Protein AF-A0A6P6T157-F1 (afdb_monomer)

Mean predicted aligned error: 5.02 Å

Sequence (124 aa):
MVRAPQLTHLGTGSFGPGEIVAQGEQEPDYVSAFAACKSLVCLSGFREINAHYLPAIVPVCANLTSLNLSYATISTEQLKSFIYHCHKLQTLWVLDSVCDEGLQAVAATCKDLHEPVQVSFGRD

Foldseek 3Di:
DLVCLQDAEDAPAAADPPPDPPPPDDDDPLLVVLLSNNNHAEYHHHANHDLVCLVSNQNCLQRHQYYACQRHQDALVSLLSRLQNNQNHQAAEHECNNPPSSVVSNVVRHVNNPDDHHYDYDDD

Radius of gyration: 14.37 Å; Cα contacts (8 Å, |Δi|>4): 241; chains: 1; bounding box: 35×24×43 Å

pLDDT: mean 89.57, std 12.35, range [47.59, 98.44]

Structure (mmCIF, N/CA/C/O backbone):
data_AF-A0A6P6T157-F1
#
_entry.id   AF-A0A6P6T157-F1
#
loop_
_atom_site.group_PDB
_atom_site.id
_atom_site.type_symbol
_atom_site.label_atom_id
_atom_site.label_alt_id
_atom_site.label_comp_id
_atom_site.label_asym_id
_atom_site.label_entity_id
_atom_site.label_seq_id
_atom_site.pdbx_PDB_ins_code
_atom_site.Cartn_x
_atom_site.Cartn_y
_atom_site.Cartn_z
_atom_site.occupancy
_atom_site.B_iso_or_equiv
_atom_site.auth_seq_id
_atom_site.auth_comp_id
_atom_site.auth_asym_id
_atom_site.auth_atom_id
_atom_site.pdbx_PDB_model_num
ATOM 1 N N . MET A 1 1 ? -7.916 0.758 -17.119 1.00 73.88 1 MET A N 1
ATOM 2 C CA . MET A 1 1 ? -8.460 1.347 -15.872 1.00 73.88 1 MET A CA 1
ATOM 3 C C . MET A 1 1 ? -9.463 2.465 -16.134 1.00 73.88 1 MET A C 1
ATOM 5 O O . MET A 1 1 ? -10.601 2.312 -15.725 1.00 73.88 1 MET A O 1
ATOM 9 N N . VAL A 1 2 ? -9.123 3.510 -16.902 1.00 86.12 2 VAL A N 1
ATOM 10 C CA . VAL A 1 2 ? -10.044 4.636 -17.210 1.00 86.12 2 VAL A CA 1
ATOM 1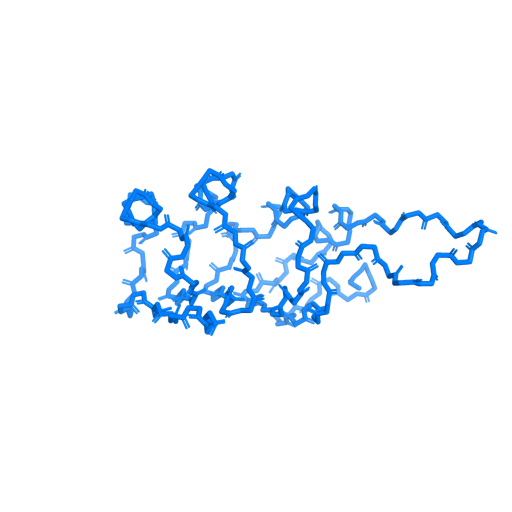1 C C . VAL A 1 2 ? -11.400 4.195 -17.792 1.00 86.12 2 VAL A C 1
ATOM 13 O O . VAL A 1 2 ? -12.435 4.776 -17.488 1.00 86.12 2 VAL A O 1
ATOM 16 N N . ARG A 1 3 ? -11.422 3.116 -18.584 1.00 88.75 3 ARG A N 1
ATOM 17 C CA . ARG A 1 3 ? -12.647 2.547 -19.182 1.00 88.75 3 ARG A CA 1
ATOM 18 C C . ARG A 1 3 ? -13.429 1.590 -18.267 1.00 88.75 3 ARG A C 1
ATOM 20 O O . ARG A 1 3 ? -14.439 1.045 -18.695 1.00 88.75 3 ARG A O 1
ATOM 27 N N . ALA A 1 4 ? -12.955 1.353 -17.046 1.00 90.69 4 ALA A N 1
ATOM 28 C CA . ALA A 1 4 ? -13.546 0.424 -16.083 1.00 90.69 4 ALA A CA 1
ATOM 29 C C . ALA A 1 4 ? -13.521 1.027 -14.661 1.00 90.69 4 ALA A C 1
ATOM 31 O O . ALA A 1 4 ? -12.834 0.507 -13.781 1.00 90.69 4 ALA A O 1
ATOM 32 N N . PRO A 1 5 ? -14.260 2.126 -14.409 1.00 91.94 5 PRO A N 1
ATOM 33 C CA . PRO A 1 5 ? -14.242 2.818 -13.114 1.00 91.94 5 PRO A CA 1
ATOM 34 C C . PRO A 1 5 ? -14.800 1.975 -11.954 1.00 91.94 5 PRO A C 1
ATOM 36 O O . PRO A 1 5 ? -14.498 2.244 -10.794 1.00 91.94 5 PRO A O 1
ATOM 39 N N . GLN A 1 6 ? -15.586 0.941 -12.275 1.00 95.56 6 GLN A N 1
ATOM 40 C CA . GLN A 1 6 ? -16.193 0.007 -11.322 1.00 95.56 6 GLN A CA 1
ATOM 41 C C . GLN A 1 6 ? -15.304 -1.201 -10.988 1.00 95.56 6 GLN A C 1
ATOM 43 O O . GLN A 1 6 ? -15.759 -2.131 -10.328 1.00 95.56 6 GLN A O 1
ATOM 48 N N . LEU A 1 7 ? -14.056 -1.227 -11.467 1.00 95.75 7 LEU A N 1
ATOM 49 C CA . LEU A 1 7 ? -13.127 -2.309 -11.162 1.00 95.75 7 LEU A CA 1
ATOM 50 C C . LEU A 1 7 ? -12.855 -2.362 -9.653 1.00 95.75 7 LEU A C 1
ATOM 52 O O . LEU A 1 7 ? -12.432 -1.367 -9.069 1.00 95.75 7 LEU A O 1
ATOM 56 N N . THR A 1 8 ? -13.074 -3.526 -9.043 1.00 98.00 8 THR A N 1
ATOM 57 C CA . THR A 1 8 ? -12.888 -3.737 -7.598 1.00 98.00 8 THR A CA 1
ATOM 58 C C . THR A 1 8 ? -11.545 -4.376 -7.255 1.00 98.00 8 THR A C 1
ATOM 60 O O . THR A 1 8 ? -11.011 -4.130 -6.176 1.00 98.00 8 THR A O 1
ATOM 63 N N . HIS A 1 9 ? -10.977 -5.154 -8.179 1.00 98.06 9 HIS A N 1
ATOM 64 C CA . HIS A 1 9 ? -9.721 -5.878 -8.004 1.00 98.06 9 HIS A CA 1
ATOM 65 C C . HIS A 1 9 ? -8.793 -5.602 -9.181 1.00 98.06 9 HIS A C 1
ATOM 67 O O . HIS A 1 9 ? -9.203 -5.722 -10.336 1.00 98.06 9 HIS A O 1
ATOM 73 N N . LEU A 1 10 ? -7.539 -5.268 -8.892 1.00 97.25 10 LEU A N 1
ATOM 74 C CA . LEU A 1 10 ? -6.528 -5.019 -9.909 1.00 97.25 10 LEU A CA 1
ATOM 75 C C . LEU A 1 10 ? -5.205 -5.675 -9.519 1.00 97.25 10 LEU A C 1
ATOM 77 O O . LEU A 1 10 ? -4.661 -5.398 -8.456 1.00 97.25 10 LEU A O 1
ATOM 81 N N . GLY A 1 11 ? -4.670 -6.496 -10.419 1.00 95.88 11 GLY A N 1
ATOM 82 C CA . GLY A 1 11 ? -3.270 -6.905 -10.405 1.00 95.88 11 GLY A CA 1
ATOM 83 C C . GLY A 1 11 ? -2.510 -6.111 -11.462 1.00 95.88 11 GLY A C 1
ATOM 84 O O . GLY A 1 11 ? -2.846 -6.210 -12.639 1.00 95.88 11 GLY A O 1
ATOM 85 N N . THR A 1 12 ? -1.514 -5.320 -11.066 1.00 92.06 12 THR A N 1
ATOM 86 C CA . THR A 1 12 ? -0.758 -4.459 -11.993 1.00 92.06 12 THR A CA 1
ATOM 87 C C . THR A 1 12 ? 0.224 -5.235 -12.870 1.00 92.06 12 THR A C 1
ATOM 89 O O . THR A 1 12 ? 0.585 -4.758 -13.939 1.00 92.06 12 THR A O 1
ATOM 92 N N . GLY A 1 13 ? 0.626 -6.445 -12.465 1.00 91.94 13 GLY A N 1
ATOM 93 C CA . GLY A 1 13 ? 1.700 -7.180 -13.136 1.00 91.94 13 GLY A CA 1
ATOM 94 C C . GLY A 1 13 ? 3.061 -6.546 -12.841 1.00 91.94 13 GLY A C 1
ATOM 95 O O . GLY A 1 13 ? 3.382 -6.338 -11.669 1.00 91.94 13 GLY A O 1
ATOM 96 N N . SER A 1 14 ? 3.849 -6.274 -13.887 1.00 88.75 14 SER A N 1
ATOM 97 C CA . SER A 1 14 ? 5.056 -5.439 -13.786 1.00 88.75 14 SER A CA 1
ATOM 98 C C . SER A 1 14 ? 4.644 -3.968 -13.679 1.00 88.75 14 SER A C 1
ATOM 100 O O . SER A 1 14 ? 3.743 -3.525 -14.394 1.00 88.75 14 SER A O 1
ATOM 102 N N . PHE A 1 15 ? 5.243 -3.226 -12.748 1.00 87.12 15 PHE A N 1
ATOM 103 C CA . PHE A 1 15 ? 4.856 -1.851 -12.428 1.00 87.12 15 PHE A CA 1
ATOM 104 C C . PHE A 1 15 ? 6.047 -0.897 -12.550 1.00 87.12 15 PHE A C 1
ATOM 106 O O . PHE A 1 15 ? 6.579 -0.372 -11.572 1.00 87.12 15 PHE A O 1
ATOM 113 N N . GLY A 1 16 ? 6.459 -0.679 -13.791 1.00 80.31 16 GLY A N 1
ATOM 114 C CA . GLY A 1 16 ? 7.587 0.161 -14.162 1.00 80.31 16 GLY A CA 1
ATOM 115 C C . GLY A 1 16 ? 7.508 0.564 -15.634 1.00 80.31 16 GLY A C 1
ATOM 116 O O . GLY A 1 16 ? 6.512 0.264 -16.302 1.00 80.31 16 GLY A O 1
ATOM 117 N N . PRO A 1 17 ? 8.535 1.244 -16.162 1.00 68.19 17 PRO A N 1
ATOM 118 C CA . PRO A 1 17 ? 8.635 1.458 -17.596 1.00 68.19 17 PRO A CA 1
ATOM 119 C C . PRO A 1 17 ? 8.784 0.085 -18.262 1.00 68.19 17 PRO A C 1
ATOM 121 O O . PRO A 1 17 ? 9.606 -0.720 -17.829 1.00 68.19 17 PRO A O 1
ATOM 124 N N . GLY A 1 18 ? 7.983 -0.208 -19.288 1.00 64.12 18 GLY A N 1
ATOM 125 C CA . GLY A 1 18 ? 8.151 -1.449 -20.044 1.00 64.12 18 GLY A CA 1
ATOM 126 C C . GLY A 1 18 ? 9.538 -1.501 -20.695 1.00 64.12 18 GLY A C 1
ATOM 127 O O . GLY A 1 18 ? 10.032 -0.477 -21.160 1.00 64.12 18 GLY A O 1
ATOM 128 N N . GLU A 1 19 ? 10.154 -2.686 -20.773 1.00 56.22 19 GLU A N 1
ATOM 129 C CA . GLU A 1 19 ? 11.498 -2.878 -21.359 1.00 56.22 19 GLU A CA 1
ATOM 130 C C . GLU A 1 19 ? 11.611 -2.451 -22.838 1.00 56.22 19 GLU A C 1
ATOM 132 O O . GLU A 1 19 ? 12.707 -2.344 -23.384 1.00 56.22 19 GLU A O 1
ATOM 137 N N . ILE A 1 20 ? 10.483 -2.175 -23.496 1.00 54.25 20 ILE A N 1
ATOM 138 C CA . ILE A 1 20 ? 10.401 -1.786 -24.902 1.00 54.25 20 ILE A CA 1
ATOM 139 C C . ILE A 1 20 ? 9.618 -0.476 -25.001 1.00 54.25 20 ILE A C 1
ATOM 141 O O . ILE A 1 20 ? 8.497 -0.441 -25.504 1.00 54.25 20 ILE A O 1
ATOM 145 N N . VAL A 1 21 ? 10.191 0.630 -24.522 1.00 54.06 21 VAL A N 1
ATOM 146 C CA . VAL A 1 21 ? 9.696 1.943 -24.948 1.00 54.06 21 VAL A CA 1
ATOM 147 C C . VAL A 1 21 ? 10.156 2.115 -26.392 1.00 54.06 21 VAL A C 1
ATOM 149 O O . VAL A 1 21 ? 11.270 2.566 -26.663 1.00 54.06 21 VAL A O 1
ATOM 152 N N . ALA A 1 22 ? 9.320 1.682 -27.339 1.00 52.03 22 ALA A N 1
ATOM 153 C CA . ALA A 1 22 ? 9.469 2.101 -28.722 1.00 52.03 22 ALA A CA 1
ATOM 154 C C . ALA A 1 22 ? 9.558 3.633 -28.708 1.00 52.03 22 ALA A C 1
ATOM 156 O O . ALA A 1 22 ? 8.717 4.301 -28.105 1.00 52.03 22 ALA A O 1
ATOM 157 N N . GLN A 1 23 ? 10.629 4.178 -29.287 1.00 47.59 23 GLN A N 1
ATOM 158 C CA . GLN A 1 23 ? 10.903 5.613 -29.312 1.00 47.59 23 GLN A CA 1
ATOM 159 C C . GLN A 1 23 ? 9.655 6.364 -29.810 1.00 47.59 23 GLN A C 1
ATOM 161 O O . GLN A 1 23 ? 9.366 6.344 -31.004 1.00 47.59 23 GLN A O 1
ATOM 166 N N . GLY A 1 24 ? 8.901 6.991 -28.898 1.00 56.59 24 GLY A N 1
ATOM 167 C CA . GLY A 1 24 ? 7.707 7.773 -29.233 1.00 56.59 24 GLY A CA 1
ATOM 168 C C . GLY A 1 24 ? 6.413 7.441 -28.481 1.00 56.59 24 GLY A C 1
ATOM 169 O O . GLY A 1 24 ? 5.460 8.203 -28.631 1.00 56.59 24 GLY A O 1
ATOM 170 N N . GLU A 1 25 ? 6.337 6.381 -27.668 1.00 57.88 25 GLU A N 1
ATOM 171 C CA . GLU A 1 25 ? 5.154 6.177 -26.813 1.00 57.88 25 GLU A CA 1
ATOM 172 C C . GLU A 1 25 ? 5.206 7.080 -25.570 1.00 57.88 25 GLU A C 1
ATOM 174 O O . GLU A 1 25 ? 6.177 7.080 -24.813 1.00 57.88 25 GLU A O 1
ATOM 179 N N . GLN A 1 26 ? 4.156 7.888 -25.386 1.00 65.69 26 GLN A N 1
ATOM 180 C CA . GLN A 1 26 ? 3.977 8.728 -24.205 1.00 65.69 26 GLN A CA 1
ATOM 181 C C . GLN A 1 26 ? 3.881 7.840 -22.962 1.00 65.69 26 GLN A C 1
ATOM 183 O O . GLN A 1 26 ? 3.133 6.861 -22.950 1.00 65.69 26 GLN A O 1
ATOM 188 N N . GLU A 1 27 ? 4.618 8.205 -21.915 1.00 72.00 27 GLU A N 1
ATOM 189 C CA . GLU A 1 27 ? 4.574 7.513 -20.632 1.00 72.00 27 GLU A CA 1
ATOM 190 C C . GLU A 1 27 ? 3.118 7.392 -20.136 1.00 72.00 27 GLU A C 1
ATOM 192 O O . GLU A 1 27 ? 2.372 8.381 -20.163 1.00 72.00 27 GLU A O 1
ATOM 197 N N . PRO A 1 28 ? 2.672 6.192 -19.727 1.00 77.44 28 PRO A N 1
ATOM 198 C CA . PRO A 1 28 ? 1.305 5.994 -19.267 1.00 77.44 28 PRO A CA 1
ATOM 199 C C . PRO A 1 28 ? 1.001 6.854 -18.031 1.00 77.44 28 PRO A C 1
ATOM 201 O O . PRO A 1 28 ? 1.696 6.790 -17.019 1.00 77.44 28 PRO A O 1
ATOM 204 N N . ASP A 1 29 ? -0.093 7.621 -18.085 1.00 88.50 29 ASP A N 1
ATOM 205 C CA . ASP A 1 29 ? -0.584 8.412 -16.950 1.00 88.50 29 ASP A CA 1
ATOM 206 C C . ASP A 1 29 ? -1.285 7.507 -15.920 1.00 88.50 29 ASP A C 1
ATOM 208 O O . ASP A 1 29 ? -2.514 7.346 -15.895 1.00 88.50 29 ASP A O 1
ATOM 212 N N . TYR A 1 30 ? -0.477 6.879 -15.065 1.00 90.88 30 TYR A N 1
ATOM 213 C CA . TYR A 1 30 ? -0.967 6.025 -13.987 1.00 90.88 30 TYR A CA 1
ATOM 214 C C . TYR A 1 30 ? -1.783 6.798 -12.948 1.00 90.88 30 TYR A C 1
ATOM 216 O O . TYR A 1 30 ? -2.727 6.234 -12.392 1.00 90.88 30 TYR A O 1
ATOM 224 N N . VAL A 1 31 ? -1.480 8.078 -12.709 1.00 92.31 31 VAL A N 1
ATOM 225 C CA . VAL A 1 31 ? -2.197 8.901 -11.722 1.00 92.31 31 VAL A CA 1
ATOM 226 C C . VAL A 1 31 ? -3.664 9.024 -12.128 1.00 92.31 31 VAL A C 1
ATOM 228 O O . VAL A 1 31 ? -4.555 8.685 -11.344 1.00 92.31 31 VAL A O 1
ATOM 231 N N . SER A 1 32 ? -3.929 9.422 -13.375 1.00 93.06 32 SER A N 1
ATOM 232 C CA . SER A 1 32 ? -5.293 9.495 -13.909 1.00 93.06 32 SER A CA 1
ATOM 233 C C . SER A 1 32 ? -5.958 8.119 -13.979 1.00 93.06 32 SER A C 1
ATOM 235 O O . SER A 1 32 ? -7.155 7.987 -13.704 1.00 93.06 32 SER A O 1
ATOM 237 N N . ALA A 1 33 ? -5.196 7.070 -14.309 1.00 94.00 33 ALA A N 1
ATOM 238 C CA . ALA A 1 33 ? -5.712 5.707 -14.373 1.00 94.00 33 ALA A CA 1
ATOM 239 C C . ALA A 1 33 ? -6.236 5.216 -13.013 1.00 94.00 33 ALA A C 1
ATOM 241 O O . ALA A 1 33 ? -7.375 4.748 -12.946 1.00 94.00 33 ALA A O 1
ATOM 242 N N . PHE A 1 34 ? -5.450 5.350 -11.939 1.00 96.00 34 PHE A N 1
ATOM 243 C CA . PHE A 1 34 ? -5.867 5.001 -10.576 1.00 96.00 34 PHE A CA 1
ATOM 244 C C . PHE A 1 34 ? -6.969 5.924 -10.067 1.00 96.00 34 PHE A C 1
ATOM 246 O O . PHE A 1 34 ? -7.954 5.444 -9.509 1.00 96.00 34 PHE A O 1
ATOM 253 N N . ALA A 1 35 ? -6.877 7.230 -10.332 1.00 95.12 35 ALA A N 1
ATOM 254 C CA . ALA A 1 35 ? -7.918 8.174 -9.946 1.00 95.12 35 ALA A CA 1
ATOM 255 C C . ALA A 1 35 ? -9.288 7.832 -10.559 1.00 95.12 35 ALA A C 1
ATOM 257 O O . ALA A 1 35 ? -10.311 8.124 -9.936 1.00 95.12 35 ALA A O 1
ATOM 258 N N . ALA A 1 36 ? -9.344 7.198 -11.734 1.00 95.56 36 ALA A N 1
ATOM 259 C CA . ALA A 1 36 ? -10.594 6.750 -12.349 1.00 95.56 36 ALA A CA 1
ATOM 260 C C . ALA A 1 36 ? -11.208 5.500 -11.680 1.00 95.56 36 ALA A C 1
ATOM 262 O O . ALA A 1 36 ? -12.417 5.286 -11.784 1.00 95.56 36 ALA A O 1
ATOM 263 N N . CYS A 1 37 ? -10.421 4.685 -10.973 1.00 95.88 37 CYS A N 1
ATOM 264 C CA . CYS A 1 37 ? -10.865 3.444 -10.329 1.00 95.88 37 CYS A CA 1
ATOM 265 C C . CYS A 1 37 ? -11.506 3.699 -8.955 1.00 95.88 37 CYS A C 1
ATOM 267 O O . CYS A 1 37 ? -10.934 3.398 -7.911 1.00 95.88 37 CYS A O 1
ATOM 269 N N . LYS A 1 38 ? -12.722 4.254 -8.949 1.00 92.44 38 LYS A N 1
ATOM 270 C CA . LYS A 1 38 ? -13.418 4.669 -7.717 1.00 92.44 38 LYS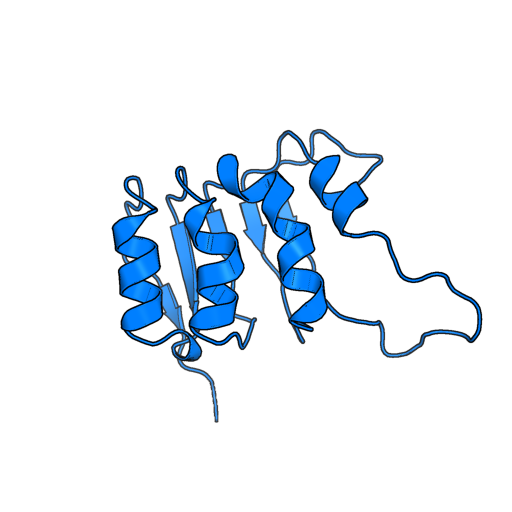 A CA 1
ATOM 271 C C . LYS A 1 38 ? -13.852 3.513 -6.812 1.00 92.44 38 LYS A C 1
ATOM 273 O O . LYS A 1 38 ? -13.964 3.716 -5.606 1.00 92.44 38 LYS A O 1
ATOM 278 N N . SER A 1 39 ? -14.064 2.327 -7.377 1.00 97.00 39 SER A N 1
ATOM 279 C CA . SER A 1 39 ? -14.566 1.149 -6.652 1.00 97.00 39 SER A CA 1
ATOM 280 C C . SER A 1 39 ? -13.469 0.149 -6.272 1.00 97.00 39 SER A C 1
ATOM 282 O O . SER A 1 39 ? -13.783 -0.959 -5.842 1.00 97.00 39 SER A O 1
ATOM 284 N N . LEU A 1 40 ? -12.193 0.510 -6.444 1.00 98.25 40 LEU A N 1
ATOM 285 C CA . LEU A 1 40 ? -11.075 -0.396 -6.201 1.00 98.25 40 LEU A CA 1
ATOM 286 C C . LEU A 1 40 ? -10.883 -0.641 -4.702 1.00 98.25 40 LEU A C 1
ATOM 288 O O . LEU A 1 40 ? -10.698 0.301 -3.935 1.00 98.25 40 LEU A O 1
ATOM 292 N N . VAL A 1 41 ? -10.905 -1.915 -4.312 1.00 98.44 41 VAL A N 1
ATOM 293 C CA . VAL A 1 41 ? -10.750 -2.367 -2.921 1.00 98.44 41 VAL A CA 1
ATOM 294 C C . VAL A 1 41 ? -9.563 -3.317 -2.745 1.00 98.44 41 VAL A C 1
ATOM 296 O O . VAL A 1 41 ? -9.013 -3.403 -1.650 1.00 98.44 41 VAL A O 1
ATOM 299 N N . CYS A 1 42 ? -9.119 -3.973 -3.821 1.00 98.44 42 CYS A N 1
ATOM 300 C CA . CYS A 1 42 ? -8.004 -4.915 -3.799 1.00 98.44 42 CYS A CA 1
ATOM 301 C C . CYS A 1 42 ? -6.965 -4.558 -4.865 1.00 98.44 42 CYS A C 1
ATOM 303 O O . CYS A 1 42 ? -7.298 -4.454 -6.051 1.00 98.44 42 CYS A O 1
ATOM 305 N N . LEU A 1 43 ? -5.703 -4.423 -4.454 1.00 98.12 43 LEU A N 1
ATOM 306 C CA . LEU A 1 43 ? -4.589 -4.084 -5.339 1.00 98.12 43 LEU A CA 1
ATOM 307 C C . LEU A 1 43 ? -3.395 -5.021 -5.110 1.00 98.12 43 LEU A C 1
ATOM 309 O O . LEU A 1 43 ? -2.990 -5.263 -3.975 1.00 98.12 43 LEU A O 1
ATOM 313 N N . SER A 1 44 ? -2.833 -5.564 -6.188 1.00 97.31 44 SER A N 1
ATOM 314 C CA . SER A 1 44 ? -1.703 -6.500 -6.159 1.00 97.31 44 SER A CA 1
ATOM 315 C C . SER A 1 44 ? -0.819 -6.366 -7.404 1.00 97.31 44 SER A C 1
ATOM 317 O O . SER A 1 44 ? -1.087 -5.541 -8.277 1.00 97.31 44 SER A O 1
ATOM 319 N N . GLY A 1 45 ? 0.225 -7.192 -7.519 1.00 92.75 45 GLY A N 1
ATOM 320 C CA . GLY A 1 45 ? 1.135 -7.208 -8.668 1.00 92.75 45 GLY A CA 1
ATOM 321 C C . GLY A 1 45 ? 2.488 -6.639 -8.280 1.00 92.75 45 GLY A C 1
ATOM 322 O O . GLY A 1 45 ? 3.221 -7.302 -7.556 1.00 92.75 45 GLY A O 1
ATOM 323 N N . PHE A 1 46 ? 2.792 -5.427 -8.741 1.00 93.25 46 PHE A N 1
ATOM 324 C CA . PHE A 1 46 ? 3.982 -4.650 -8.377 1.00 93.25 46 PHE A CA 1
ATOM 325 C C . PHE A 1 46 ? 5.322 -5.374 -8.566 1.00 93.25 46 PHE A C 1
ATOM 327 O O . PHE A 1 46 ? 6.276 -5.120 -7.832 1.00 93.25 46 PHE A O 1
ATOM 334 N N . ARG A 1 47 ? 5.415 -6.262 -9.562 1.00 90.12 47 ARG A N 1
ATOM 335 C CA . ARG A 1 47 ? 6.707 -6.832 -9.966 1.00 90.12 47 ARG A CA 1
ATOM 336 C C . ARG A 1 47 ? 7.582 -5.727 -10.548 1.00 90.12 47 ARG A C 1
ATOM 338 O O . ARG A 1 47 ? 7.056 -4.838 -11.212 1.00 90.12 47 ARG A O 1
ATOM 345 N N . GLU A 1 48 ? 8.889 -5.801 -10.298 1.00 86.19 48 GLU A N 1
ATOM 346 C CA . GLU A 1 48 ? 9.888 -4.879 -10.876 1.00 86.19 48 GLU A CA 1
ATOM 347 C C . GLU A 1 48 ? 9.505 -3.409 -10.672 1.00 86.19 48 GLU A C 1
ATOM 349 O O . GLU A 1 48 ? 9.597 -2.577 -11.576 1.00 86.19 48 GLU A O 1
ATOM 354 N N . ILE A 1 49 ? 8.996 -3.107 -9.475 1.00 88.38 49 ILE A N 1
ATOM 355 C CA . ILE A 1 49 ? 8.430 -1.799 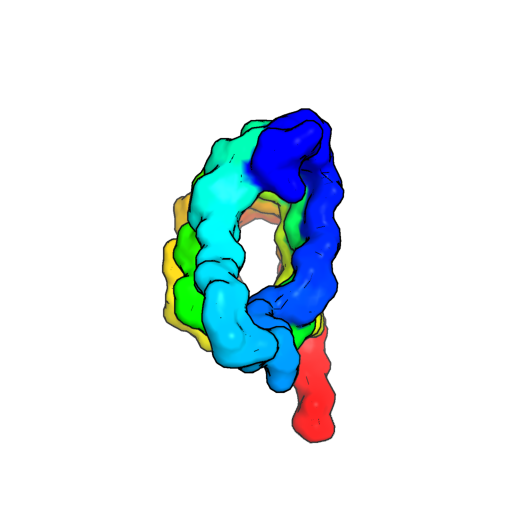-9.197 1.00 88.38 49 ILE A CA 1
ATOM 356 C C . ILE A 1 49 ? 9.468 -0.691 -9.386 1.00 88.38 49 ILE A C 1
ATOM 358 O O . ILE A 1 49 ? 10.525 -0.688 -8.757 1.00 88.38 49 ILE A O 1
ATOM 362 N N . ASN A 1 50 ? 9.129 0.309 -10.199 1.00 87.75 50 ASN A N 1
ATOM 363 C CA . ASN A 1 50 ? 9.830 1.583 -10.172 1.00 87.75 50 ASN A CA 1
ATOM 364 C C . ASN A 1 50 ? 9.125 2.505 -9.173 1.00 87.75 50 ASN A C 1
ATOM 366 O O . ASN A 1 50 ? 7.979 2.916 -9.368 1.00 87.75 50 ASN A O 1
ATOM 370 N N . ALA A 1 51 ? 9.828 2.842 -8.094 1.00 83.12 51 ALA A N 1
ATOM 371 C CA . ALA A 1 51 ? 9.292 3.643 -7.001 1.00 83.12 51 ALA A CA 1
ATOM 372 C C . ALA A 1 51 ? 8.798 5.038 -7.423 1.00 83.12 51 ALA A C 1
ATOM 374 O O . ALA A 1 51 ? 7.984 5.623 -6.710 1.00 83.12 51 ALA A O 1
ATOM 375 N N . HIS A 1 52 ? 9.224 5.556 -8.582 1.00 86.94 52 HIS A N 1
ATOM 376 C CA . HIS A 1 52 ? 8.698 6.803 -9.140 1.00 86.94 52 HIS A CA 1
ATOM 377 C C . HIS A 1 52 ? 7.181 6.752 -9.387 1.00 86.94 52 HIS A C 1
ATOM 379 O O . HIS A 1 52 ? 6.511 7.777 -9.290 1.00 86.94 52 HIS A O 1
ATOM 385 N N . TYR A 1 53 ? 6.620 5.564 -9.634 1.00 88.38 53 TYR A N 1
ATOM 386 C CA . TYR A 1 53 ? 5.187 5.383 -9.875 1.00 88.38 53 TYR A CA 1
ATOM 387 C C . TYR A 1 53 ? 4.364 5.128 -8.612 1.00 88.38 53 TYR A C 1
ATOM 389 O O . TYR A 1 53 ? 3.137 5.143 -8.684 1.00 88.38 53 TYR A O 1
ATOM 397 N N . LEU A 1 54 ? 4.989 4.914 -7.448 1.00 89.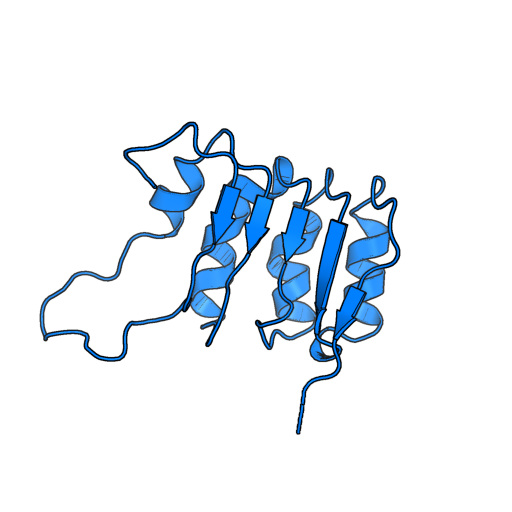94 54 LEU A N 1
ATOM 398 C CA . LEU A 1 54 ? 4.258 4.671 -6.197 1.00 89.94 54 LEU A CA 1
ATOM 399 C C . LEU A 1 54 ? 3.254 5.780 -5.847 1.00 89.94 54 LEU A C 1
ATOM 401 O O . LEU A 1 54 ? 2.127 5.438 -5.491 1.00 89.94 54 LEU A O 1
ATOM 405 N N . PRO A 1 55 ? 3.556 7.085 -6.014 1.00 91.44 55 PRO A N 1
ATOM 406 C CA . PRO A 1 55 ? 2.571 8.139 -5.767 1.00 91.44 55 PRO A CA 1
ATOM 407 C C . PRO A 1 55 ? 1.284 7.998 -6.593 1.00 91.44 55 PRO A C 1
ATOM 409 O O . PRO A 1 55 ? 0.233 8.482 -6.175 1.00 91.44 55 PRO A O 1
ATOM 412 N N . ALA A 1 56 ? 1.324 7.304 -7.737 1.00 93.38 56 ALA A N 1
ATOM 413 C CA . ALA A 1 56 ? 0.153 7.113 -8.584 1.00 93.38 56 ALA A CA 1
ATOM 414 C C . ALA A 1 56 ? -0.943 6.256 -7.936 1.00 93.38 56 ALA A C 1
ATOM 416 O O . ALA A 1 56 ? -2.093 6.361 -8.353 1.00 93.38 56 ALA A O 1
ATOM 417 N N . ILE A 1 57 ? -0.633 5.446 -6.915 1.00 95.75 57 ILE A N 1
ATOM 418 C CA . ILE A 1 57 ? -1.631 4.602 -6.233 1.00 95.75 57 ILE A CA 1
ATOM 419 C C . ILE A 1 57 ? -2.365 5.340 -5.103 1.00 95.75 57 ILE A C 1
ATOM 421 O O . ILE A 1 57 ? -3.432 4.901 -4.677 1.00 95.75 57 ILE A O 1
ATOM 425 N N . VAL A 1 58 ? -1.846 6.484 -4.639 1.00 96.81 58 VAL A N 1
ATOM 426 C CA . VAL A 1 58 ? -2.434 7.283 -3.545 1.00 96.81 58 VAL A CA 1
ATOM 427 C C . VAL A 1 58 ? -3.941 7.554 -3.724 1.00 96.81 58 VAL A C 1
ATOM 429 O O . VAL A 1 58 ? -4.677 7.416 -2.744 1.00 96.81 58 VAL A O 1
ATOM 432 N N . PRO A 1 59 ? -4.466 7.863 -4.935 1.00 96.56 59 PRO A N 1
ATOM 433 C CA . PRO A 1 59 ? -5.892 8.129 -5.135 1.00 96.56 59 PRO A CA 1
ATOM 434 C C . PRO A 1 59 ? -6.840 6.984 -4.756 1.00 96.56 59 PRO A C 1
ATOM 436 O O . PRO A 1 59 ? -8.023 7.243 -4.533 1.00 96.56 59 PRO A O 1
ATOM 439 N N . VAL A 1 60 ? -6.362 5.735 -4.706 1.00 97.38 60 VAL A N 1
ATOM 440 C CA . VAL A 1 60 ? -7.191 4.564 -4.363 1.00 97.38 60 VAL A CA 1
ATOM 441 C C . VAL A 1 60 ? -6.987 4.078 -2.927 1.00 97.38 60 VAL A C 1
ATOM 443 O O . VAL A 1 60 ? -7.845 3.363 -2.415 1.00 97.38 60 VAL A O 1
ATOM 446 N N . CYS A 1 61 ? -5.917 4.503 -2.243 1.00 98.06 61 CYS A N 1
ATOM 447 C CA . CYS A 1 61 ? -5.536 4.026 -0.907 1.00 98.06 61 CYS A CA 1
ATOM 448 C C . CYS A 1 61 ? -6.669 4.096 0.128 1.00 98.06 61 CYS A C 1
ATOM 450 O O . CYS A 1 61 ? -6.877 3.139 0.870 1.00 98.06 61 CYS A O 1
ATOM 452 N N . ALA A 1 62 ? -7.459 5.174 0.132 1.00 97.38 62 ALA A N 1
ATOM 453 C CA . ALA A 1 62 ? -8.547 5.366 1.098 1.00 97.38 62 ALA A CA 1
ATOM 454 C C . ALA A 1 62 ? -9.702 4.348 0.972 1.00 97.38 62 ALA A C 1
ATOM 456 O O . ALA A 1 62 ? -10.538 4.249 1.875 1.00 97.38 62 ALA A O 1
ATOM 457 N N . ASN A 1 63 ? -9.765 3.604 -0.138 1.00 97.88 63 ASN A N 1
ATOM 458 C CA . ASN A 1 63 ? -10.772 2.573 -0.388 1.00 97.88 63 ASN A CA 1
ATOM 459 C C . ASN A 1 63 ? -10.224 1.145 -0.307 1.00 97.88 63 ASN A C 1
ATOM 461 O O . ASN A 1 63 ? -11.026 0.214 -0.240 1.00 97.88 63 ASN A O 1
ATOM 465 N N . LEU A 1 64 ? -8.902 0.960 -0.296 1.00 98.44 64 LEU A N 1
ATOM 466 C CA . LEU A 1 64 ? -8.314 -0.374 -0.278 1.00 98.44 64 LEU A CA 1
ATOM 467 C C . LEU A 1 64 ? -8.589 -1.076 1.054 1.00 98.44 64 LEU A C 1
ATOM 469 O O . LEU A 1 64 ? -8.274 -0.557 2.123 1.00 98.44 64 LEU A O 1
ATOM 473 N N . THR A 1 65 ? -9.127 -2.287 0.959 1.00 98.38 65 THR A N 1
ATOM 474 C CA . THR A 1 65 ? -9.222 -3.247 2.063 1.00 98.38 65 THR A CA 1
ATOM 475 C C . THR A 1 65 ? -8.127 -4.306 1.967 1.00 98.38 65 THR A C 1
ATOM 477 O O . THR A 1 65 ? -7.758 -4.899 2.976 1.00 98.38 65 THR A O 1
ATOM 480 N N . SER A 1 66 ? -7.554 -4.512 0.778 1.00 98.38 66 SER A N 1
ATOM 481 C CA . SER A 1 66 ? -6.510 -5.503 0.534 1.00 98.38 66 SER A CA 1
ATOM 482 C C . SER A 1 66 ? -5.392 -4.930 -0.337 1.00 98.38 66 SER A C 1
ATOM 484 O O . SER A 1 66 ? -5.643 -4.404 -1.426 1.00 98.38 66 SER A O 1
ATOM 486 N N . LEU A 1 67 ? -4.147 -5.042 0.130 1.00 98.00 67 LEU A N 1
ATOM 487 C CA . LEU A 1 67 ? -2.964 -4.594 -0.600 1.00 98.00 67 LEU A CA 1
ATOM 488 C C . LEU A 1 67 ? -1.870 -5.658 -0.546 1.00 98.00 67 LEU A C 1
ATOM 490 O O . LEU A 1 67 ? -1.396 -6.026 0.526 1.00 98.00 67 LEU A O 1
ATOM 494 N N . ASN A 1 68 ? -1.447 -6.136 -1.714 1.00 97.12 68 ASN A N 1
ATOM 495 C CA . ASN A 1 68 ? -0.401 -7.141 -1.830 1.00 97.12 68 ASN A CA 1
ATOM 496 C C . ASN A 1 68 ? 0.843 -6.583 -2.533 1.00 97.12 68 ASN A C 1
ATOM 498 O O . ASN A 1 68 ? 0.845 -6.385 -3.748 1.00 97.12 68 ASN A O 1
ATOM 502 N N . LEU A 1 69 ? 1.903 -6.389 -1.749 1.00 95.62 69 LEU A N 1
ATOM 503 C CA . LEU A 1 69 ? 3.232 -5.927 -2.154 1.00 95.62 69 LEU A CA 1
ATOM 504 C C . LEU A 1 69 ? 4.288 -7.038 -2.028 1.00 95.62 69 LEU A C 1
ATOM 506 O O . LEU A 1 69 ? 5.478 -6.750 -1.993 1.00 95.62 69 LEU A O 1
ATOM 510 N N . SER A 1 70 ? 3.885 -8.313 -1.972 1.00 93.94 70 SER A N 1
ATOM 511 C CA . SER A 1 70 ? 4.812 -9.453 -1.809 1.00 93.94 70 SER A CA 1
ATOM 512 C C . SER A 1 70 ? 5.831 -9.617 -2.946 1.00 93.94 70 SER A C 1
ATOM 514 O O . SER A 1 70 ? 6.804 -10.348 -2.792 1.00 93.94 70 SER A O 1
ATOM 516 N N . TYR A 1 71 ? 5.634 -8.936 -4.078 1.00 91.69 71 TYR A N 1
ATOM 517 C CA . TYR A 1 71 ? 6.582 -8.905 -5.198 1.00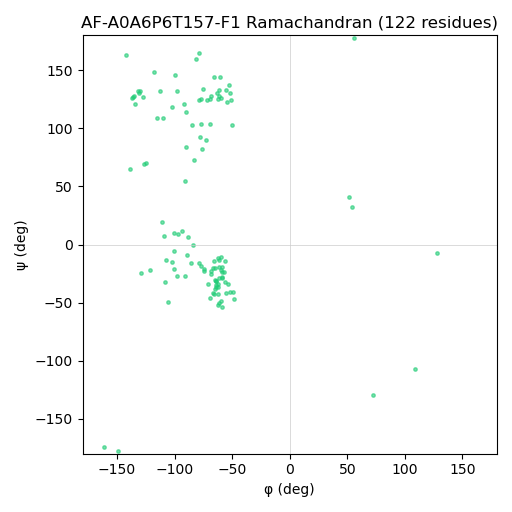 91.69 71 TYR A CA 1
ATOM 518 C C . TYR A 1 71 ? 7.283 -7.549 -5.370 1.00 91.69 71 TYR A C 1
ATOM 520 O O . TYR A 1 71 ? 7.980 -7.354 -6.365 1.00 91.69 71 TYR A O 1
ATOM 528 N N . ALA A 1 72 ? 7.083 -6.617 -4.434 1.00 92.94 72 ALA A N 1
ATOM 529 C CA . ALA A 1 72 ? 7.573 -5.250 -4.521 1.00 92.94 72 ALA A CA 1
ATOM 530 C C . ALA A 1 72 ? 8.691 -5.017 -3.499 1.00 92.94 72 ALA A C 1
ATOM 532 O O . ALA A 1 72 ? 8.437 -4.911 -2.298 1.00 92.94 72 ALA A O 1
ATOM 533 N N . THR A 1 73 ? 9.928 -4.886 -3.976 1.00 91.94 73 THR A N 1
ATOM 534 C CA . THR A 1 73 ? 11.056 -4.464 -3.138 1.00 91.94 73 THR A CA 1
ATOM 535 C C . THR A 1 73 ? 10.993 -2.956 -2.936 1.00 91.94 73 THR A C 1
ATOM 537 O O . THR A 1 73 ? 11.496 -2.188 -3.754 1.00 91.94 73 THR A O 1
ATOM 540 N N . ILE A 1 74 ? 10.339 -2.532 -1.854 1.00 93.88 74 ILE A N 1
ATOM 541 C CA . ILE A 1 74 ? 10.215 -1.122 -1.473 1.00 93.88 74 ILE A CA 1
ATOM 542 C C . ILE A 1 74 ? 10.878 -0.858 -0.123 1.00 93.88 74 ILE A C 1
ATOM 544 O O . ILE A 1 74 ? 10.897 -1.721 0.756 1.00 93.88 74 ILE A O 1
ATOM 548 N N . SER A 1 75 ? 11.406 0.351 0.049 1.00 95.62 75 SER A N 1
ATOM 549 C CA . SER A 1 75 ? 11.958 0.807 1.323 1.00 95.62 75 SER A CA 1
ATOM 550 C C . SER A 1 75 ? 10.864 1.234 2.303 1.00 95.62 75 SER A C 1
ATOM 552 O O . SER A 1 75 ? 9.728 1.533 1.922 1.00 95.62 75 SER A O 1
ATOM 554 N N . THR A 1 76 ? 11.233 1.359 3.576 1.00 96.88 76 THR A N 1
ATOM 555 C CA . THR A 1 76 ? 10.397 1.952 4.626 1.00 96.88 76 THR A CA 1
ATOM 556 C C . THR A 1 76 ? 9.788 3.299 4.219 1.00 96.88 76 THR A C 1
ATOM 558 O O . THR A 1 76 ? 8.590 3.516 4.389 1.00 96.88 76 THR A O 1
ATOM 561 N N . GLU A 1 77 ? 10.587 4.211 3.660 1.00 96.81 77 GLU A N 1
ATOM 562 C CA . GLU A 1 77 ? 10.119 5.555 3.290 1.00 96.81 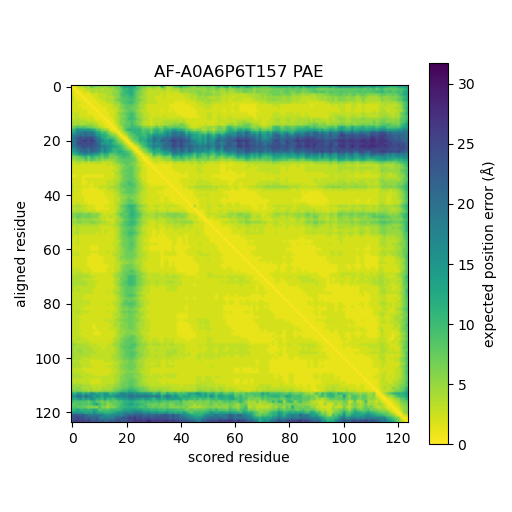77 GLU A CA 1
ATOM 563 C C . GLU A 1 77 ? 9.180 5.524 2.079 1.00 96.81 77 GLU A C 1
ATOM 565 O O . GLU A 1 77 ? 8.201 6.268 2.016 1.00 96.81 77 GLU A O 1
ATOM 570 N N . GLN A 1 78 ? 9.417 4.599 1.147 1.00 96.56 78 GLN A N 1
ATOM 571 C CA . GLN A 1 78 ? 8.514 4.359 0.025 1.00 96.56 78 GLN A CA 1
ATOM 572 C C . GLN A 1 78 ? 7.167 3.801 0.496 1.00 96.56 78 GLN A C 1
ATOM 574 O O . GLN A 1 78 ? 6.134 4.291 0.046 1.00 96.56 78 GLN A O 1
ATOM 579 N N . LEU A 1 79 ? 7.146 2.854 1.439 1.00 97.06 79 LEU A N 1
ATOM 580 C CA . LEU A 1 79 ? 5.900 2.387 2.056 1.00 97.06 79 LEU A CA 1
ATOM 581 C C . LEU A 1 79 ? 5.163 3.542 2.752 1.00 97.06 79 LEU A C 1
ATOM 583 O O . LEU A 1 79 ? 3.973 3.762 2.516 1.00 97.06 79 LEU A O 1
ATOM 587 N N . LYS A 1 80 ? 5.882 4.318 3.572 1.00 96.88 80 LYS A N 1
ATOM 588 C CA . LYS A 1 80 ? 5.335 5.484 4.282 1.00 96.88 80 LYS A CA 1
ATOM 589 C C . LYS A 1 80 ? 4.711 6.512 3.341 1.00 96.88 80 LYS A C 1
ATOM 591 O O . LYS A 1 80 ? 3.720 7.130 3.715 1.00 96.88 80 LYS A O 1
ATOM 596 N N . SER A 1 81 ? 5.232 6.663 2.122 1.00 96.00 81 SER A N 1
ATOM 597 C CA . SER A 1 81 ? 4.728 7.645 1.152 1.00 96.00 81 SER A CA 1
ATOM 598 C C . SER A 1 81 ? 3.248 7.477 0.779 1.00 96.00 81 SER A C 1
ATOM 600 O O . SER A 1 81 ? 2.619 8.456 0.385 1.00 96.00 81 SER A O 1
ATOM 602 N N . PHE A 1 82 ? 2.673 6.276 0.927 1.00 96.88 82 PHE A N 1
ATOM 603 C CA . PHE A 1 82 ? 1.261 6.029 0.610 1.00 96.88 82 PHE A CA 1
ATOM 604 C C . PHE A 1 82 ? 0.477 5.328 1.728 1.00 96.88 82 PHE A C 1
ATOM 606 O O . PHE A 1 82 ? -0.742 5.488 1.793 1.00 96.88 82 PHE A O 1
ATOM 613 N N . ILE A 1 83 ? 1.128 4.574 2.627 1.00 97.88 83 ILE A N 1
ATOM 614 C CA . ILE A 1 83 ? 0.418 3.770 3.638 1.00 97.88 83 ILE A CA 1
ATOM 615 C C . ILE A 1 83 ? -0.426 4.623 4.587 1.00 97.88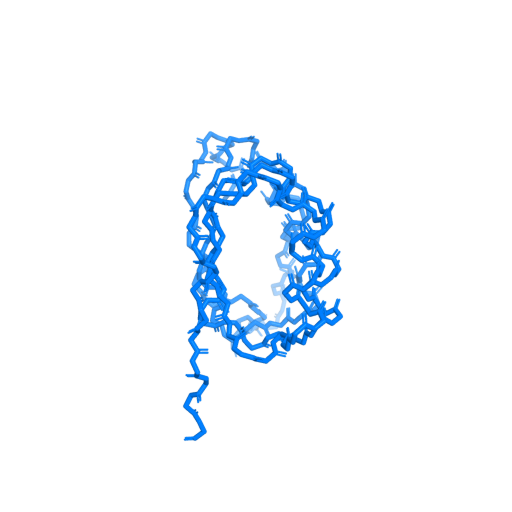 83 ILE A C 1
ATOM 617 O O . ILE A 1 83 ? -1.477 4.165 5.027 1.00 97.88 83 ILE A O 1
ATOM 621 N N . TYR A 1 84 ? -0.030 5.881 4.829 1.00 97.75 84 TYR A N 1
ATOM 622 C CA . TYR A 1 84 ? -0.774 6.841 5.653 1.00 97.75 84 TYR A CA 1
ATOM 623 C C . TYR A 1 84 ? -2.164 7.183 5.105 1.00 97.75 84 TYR A C 1
ATOM 625 O O . TYR A 1 84 ? -2.958 7.782 5.820 1.00 97.75 84 TYR A O 1
ATOM 633 N N . HIS A 1 85 ? -2.475 6.792 3.867 1.00 98.06 85 HIS A N 1
ATOM 634 C CA . HIS A 1 85 ? -3.783 6.980 3.246 1.00 98.06 85 HIS A CA 1
ATOM 635 C C . HIS A 1 85 ? -4.650 5.706 3.259 1.00 98.06 85 HIS A C 1
ATOM 637 O O . HIS A 1 85 ? -5.815 5.755 2.866 1.00 98.06 85 HIS A O 1
ATOM 643 N N . CYS A 1 86 ? -4.117 4.562 3.702 1.00 98.00 86 CYS A N 1
ATOM 644 C CA . CYS A 1 86 ? -4.771 3.249 3.650 1.00 98.00 86 CYS A CA 1
ATOM 645 C C . CYS A 1 86 ? -5.585 2.929 4.920 1.00 98.00 86 CYS A C 1
ATOM 647 O O . CYS A 1 86 ? -5.384 1.903 5.562 1.00 98.00 86 CYS A O 1
ATOM 649 N N . HIS A 1 87 ? -6.515 3.799 5.319 1.00 97.88 87 HIS A N 1
ATOM 650 C CA . HIS A 1 87 ? -7.192 3.676 6.623 1.00 97.88 87 HIS A CA 1
ATOM 651 C C . HIS A 1 87 ? -8.140 2.473 6.766 1.00 97.88 87 HIS A C 1
ATOM 653 O O . HIS A 1 87 ? -8.397 2.053 7.889 1.00 97.88 87 HIS A O 1
ATOM 659 N N . LYS A 1 88 ? -8.651 1.926 5.654 1.00 97.75 88 LYS A N 1
ATOM 660 C CA . LYS A 1 88 ? -9.597 0.790 5.628 1.00 97.75 88 LYS A CA 1
ATOM 661 C C . LYS A 1 88 ? -8.920 -0.561 5.394 1.00 97.75 88 LYS A C 1
ATOM 663 O O . LYS A 1 88 ? -9.598 -1.546 5.106 1.00 97.75 88 LYS A O 1
ATOM 668 N N . LEU A 1 89 ? -7.589 -0.597 5.427 1.00 98.19 89 LEU A N 1
ATOM 669 C CA . LEU A 1 89 ? -6.838 -1.783 5.055 1.00 98.19 89 LEU A CA 1
ATOM 670 C C . LEU A 1 89 ? -7.033 -2.888 6.099 1.00 98.19 89 LEU A C 1
ATOM 672 O O . LEU A 1 89 ? -6.781 -2.677 7.282 1.00 98.19 89 LEU A O 1
ATOM 676 N N . GLN A 1 90 ? -7.461 -4.058 5.633 1.00 97.75 90 GLN A N 1
ATOM 677 C CA . GLN A 1 90 ? -7.749 -5.246 6.440 1.00 97.75 90 GLN A CA 1
ATOM 678 C C . GLN A 1 90 ? -6.704 -6.342 6.229 1.00 97.75 90 GLN A C 1
ATOM 680 O O . GLN A 1 90 ? -6.381 -7.070 7.168 1.00 97.75 90 GLN A O 1
ATOM 685 N N . THR A 1 91 ? -6.143 -6.421 5.017 1.00 97.81 91 THR A N 1
ATOM 686 C CA . THR A 1 91 ? -5.107 -7.390 4.650 1.00 97.81 91 THR A CA 1
ATOM 687 C C . THR A 1 91 ? -3.934 -6.700 3.962 1.00 97.81 91 THR A C 1
ATOM 689 O O . THR A 1 91 ? -4.117 -5.942 3.004 1.00 97.81 91 THR A O 1
ATOM 692 N N . LEU A 1 92 ? -2.720 -6.996 4.431 1.00 97.69 92 LEU A N 1
ATOM 693 C CA . LEU A 1 92 ? -1.474 -6.465 3.887 1.00 97.69 92 LEU A CA 1
ATOM 694 C C . LEU A 1 92 ? -0.431 -7.578 3.734 1.00 97.69 92 LEU A C 1
ATOM 696 O O . LEU A 1 92 ? -0.101 -8.261 4.705 1.00 97.69 92 LEU A O 1
ATOM 700 N N . TRP A 1 93 ? 0.135 -7.686 2.532 1.00 97.19 93 TRP A N 1
ATOM 701 C CA . TRP A 1 93 ? 1.349 -8.463 2.266 1.00 97.19 93 TRP A CA 1
ATOM 702 C C . TRP A 1 93 ? 2.487 -7.528 1.885 1.00 97.19 93 TRP A C 1
ATOM 704 O O . TRP A 1 93 ? 2.302 -6.682 1.010 1.00 97.19 93 TRP A O 1
ATOM 714 N N . VAL A 1 94 ? 3.659 -7.700 2.490 1.00 96.06 94 VAL A N 1
ATOM 715 C CA . VAL A 1 94 ? 4.868 -6.900 2.221 1.00 96.06 94 VAL A CA 1
ATOM 716 C C . VAL A 1 94 ? 6.114 -7.780 2.263 1.00 96.06 94 VAL A C 1
ATOM 718 O O . VAL A 1 94 ? 6.080 -8.889 2.797 1.00 96.06 94 VAL A O 1
ATOM 721 N N . LEU A 1 95 ? 7.214 -7.285 1.700 1.00 95.06 95 LEU A N 1
ATOM 722 C CA . LEU A 1 95 ? 8.541 -7.847 1.945 1.00 95.06 95 LEU A CA 1
ATOM 723 C C . LEU A 1 95 ? 9.118 -7.329 3.268 1.00 95.06 95 LEU A C 1
ATOM 725 O O . LEU A 1 95 ? 8.705 -6.285 3.769 1.00 95.06 95 LEU A O 1
ATOM 729 N N . ASP A 1 96 ? 10.092 -8.049 3.813 1.00 94.00 96 ASP A N 1
ATOM 730 C CA . ASP A 1 96 ? 10.867 -7.657 4.999 1.00 94.00 96 ASP A CA 1
ATOM 731 C C . ASP A 1 96 ? 11.671 -6.356 4.818 1.00 94.00 96 ASP A C 1
ATOM 733 O O . ASP A 1 96 ? 11.969 -5.678 5.801 1.00 94.00 96 ASP A O 1
ATOM 737 N N . SER A 1 97 ? 11.915 -5.935 3.573 1.00 94.25 97 SER A N 1
ATOM 738 C CA . SER A 1 97 ? 12.579 -4.670 3.213 1.00 94.25 97 SER A CA 1
ATOM 739 C C . SER A 1 97 ? 11.918 -3.400 3.772 1.00 94.25 97 SER A C 1
ATOM 741 O O . SER A 1 97 ? 12.521 -2.326 3.741 1.00 94.25 97 SER A O 1
ATOM 743 N N . VAL A 1 98 ? 10.678 -3.490 4.264 1.00 94.88 98 VAL A N 1
ATOM 744 C CA . VAL A 1 98 ? 9.972 -2.361 4.891 1.00 94.88 98 VAL A CA 1
ATOM 745 C C . VAL A 1 98 ? 10.415 -2.097 6.331 1.00 94.88 98 VAL A C 1
ATOM 747 O O . VAL A 1 98 ? 10.156 -0.999 6.834 1.00 94.88 98 VAL A O 1
ATOM 750 N N . CYS A 1 99 ? 11.098 -3.061 6.959 1.00 95.19 99 CYS A N 1
ATOM 751 C CA . CYS A 1 99 ? 11.581 -3.026 8.341 1.00 95.19 99 CYS A CA 1
ATOM 752 C C . CYS A 1 99 ? 10.481 -2.772 9.392 1.00 95.19 99 CYS A C 1
ATOM 754 O O . CYS A 1 99 ? 9.303 -2.548 9.087 1.00 95.19 99 CYS A O 1
ATOM 756 N N . ASP A 1 100 ? 10.874 -2.786 10.664 1.00 95.88 100 ASP A N 1
ATOM 757 C CA . ASP A 1 100 ? 9.968 -2.549 11.789 1.00 95.88 100 ASP A CA 1
ATOM 758 C C . ASP A 1 100 ? 9.349 -1.149 11.740 1.00 95.88 100 ASP A C 1
ATOM 760 O O . ASP A 1 100 ? 8.169 -0.980 12.042 1.00 95.88 100 ASP A O 1
ATOM 764 N N . GLU A 1 101 ? 10.096 -0.135 11.304 1.00 97.62 101 GLU A N 1
ATOM 765 C CA . GLU A 1 101 ? 9.597 1.234 11.171 1.00 97.62 101 GLU A CA 1
ATOM 766 C C . GLU A 1 101 ? 8.473 1.343 10.129 1.00 97.62 101 GLU A C 1
ATOM 768 O O . GLU A 1 101 ? 7.563 2.167 10.269 1.00 97.62 101 GLU A O 1
ATOM 773 N N . GLY A 1 102 ? 8.511 0.511 9.084 1.00 97.25 102 GLY A N 1
ATOM 774 C CA . GLY A 1 102 ? 7.434 0.409 8.103 1.00 97.25 102 GLY A CA 1
ATOM 775 C C . GLY A 1 102 ? 6.190 -0.220 8.720 1.00 97.25 102 GLY A C 1
ATOM 776 O O . GLY A 1 102 ? 5.088 0.319 8.591 1.00 97.25 102 GLY A O 1
ATOM 777 N N . LEU A 1 103 ? 6.368 -1.313 9.465 1.00 96.94 103 LEU A N 1
ATOM 778 C CA . LEU A 1 103 ? 5.280 -1.981 10.184 1.00 96.94 103 LEU A CA 1
ATOM 779 C C . LEU A 1 103 ? 4.670 -1.093 11.280 1.00 96.94 103 LEU A C 1
ATOM 781 O O . LEU A 1 103 ? 3.455 -1.106 11.477 1.00 96.94 103 LEU A O 1
ATOM 785 N N . GLN A 1 104 ? 5.469 -0.257 11.945 1.00 97.75 104 GLN A N 1
ATOM 786 C CA . GLN A 1 104 ? 4.977 0.751 12.886 1.00 97.75 104 GLN A CA 1
ATOM 787 C C . GLN A 1 104 ? 4.075 1.779 12.194 1.00 97.75 104 GLN A C 1
ATOM 789 O O . GLN A 1 104 ? 3.016 2.111 12.726 1.00 97.75 104 GLN A O 1
ATOM 794 N N . ALA A 1 105 ? 4.440 2.252 10.997 1.00 98.12 105 ALA A N 1
ATOM 795 C CA . ALA A 1 105 ? 3.598 3.165 10.220 1.00 98.12 105 ALA A CA 1
ATOM 796 C C . ALA A 1 105 ? 2.277 2.504 9.777 1.00 98.12 105 ALA A C 1
ATOM 798 O O . ALA A 1 105 ? 1.215 3.136 9.844 1.00 98.12 105 ALA A O 1
ATOM 799 N N . VAL A 1 106 ? 2.323 1.220 9.398 1.00 97.50 106 VAL A N 1
ATOM 800 C CA . VAL A 1 106 ? 1.123 0.409 9.124 1.00 97.50 106 VAL A CA 1
ATOM 801 C C . VAL A 1 106 ? 0.237 0.356 10.367 1.00 97.50 106 VAL A C 1
ATOM 803 O O . VAL A 1 106 ? -0.923 0.750 10.292 1.00 97.50 106 VAL A O 1
ATOM 806 N N . ALA A 1 107 ? 0.777 -0.047 11.521 1.00 96.25 107 ALA A N 1
ATOM 807 C CA . ALA A 1 107 ? 0.028 -0.161 12.774 1.00 96.25 107 ALA A CA 1
ATOM 808 C C . ALA A 1 107 ? -0.532 1.189 13.260 1.00 96.25 107 ALA A C 1
ATOM 810 O O . ALA A 1 107 ? -1.629 1.269 13.825 1.00 96.25 107 ALA A O 1
ATOM 811 N N . ALA A 1 108 ? 0.194 2.285 13.022 1.00 97.50 108 ALA A N 1
ATOM 812 C CA . ALA A 1 108 ? -0.264 3.633 13.331 1.00 97.50 108 ALA A CA 1
ATOM 813 C C . ALA A 1 108 ? -1.482 4.043 12.486 1.00 97.50 108 ALA A C 1
ATOM 815 O O . ALA A 1 108 ? -2.333 4.772 12.996 1.00 97.50 108 ALA A O 1
ATOM 816 N N . THR A 1 109 ? -1.610 3.527 11.261 1.00 97.69 109 THR A N 1
ATOM 817 C CA . THR A 1 109 ? -2.613 3.977 10.282 1.00 97.69 109 THR A CA 1
ATOM 818 C C . THR A 1 109 ? -3.786 3.014 10.092 1.00 97.69 109 THR A C 1
ATOM 820 O O . THR A 1 109 ? -4.939 3.442 10.123 1.00 97.69 109 THR A O 1
ATOM 823 N N . CYS A 1 110 ? -3.508 1.729 9.870 1.00 97.25 110 CYS A N 1
ATOM 824 C CA . CYS A 1 110 ? -4.469 0.719 9.424 1.00 97.25 110 CYS A CA 1
ATOM 825 C C . CYS A 1 110 ? -5.121 0.057 10.644 1.00 97.25 110 CYS A C 1
ATOM 827 O O . CYS A 1 110 ? -4.653 -0.971 11.129 1.00 97.25 110 CYS A O 1
ATOM 829 N N . LYS A 1 111 ? -6.164 0.685 11.197 1.00 96.00 111 LYS A N 1
ATOM 830 C CA . LYS A 1 111 ? -6.804 0.223 12.445 1.00 96.00 111 LYS A CA 1
ATOM 831 C C . LYS A 1 111 ? -7.721 -0.985 12.267 1.00 96.00 111 LYS A C 1
ATOM 833 O O . LYS A 1 111 ? -7.975 -1.679 13.245 1.00 96.00 111 LYS A O 1
ATOM 838 N N . ASP A 1 112 ? -8.137 -1.252 11.033 1.00 95.38 112 ASP A N 1
ATOM 839 C CA . ASP A 1 112 ? -9.000 -2.380 10.671 1.00 95.38 112 ASP A CA 1
ATOM 840 C C . ASP A 1 112 ? -8.197 -3.614 10.221 1.00 95.38 112 ASP A C 1
ATOM 842 O O . ASP A 1 112 ? -8.759 -4.559 9.670 1.00 95.38 112 ASP A O 1
ATOM 846 N N . LEU A 1 113 ? -6.874 -3.625 10.426 1.00 93.50 113 LEU A N 1
ATOM 847 C CA . LEU A 1 113 ? -6.041 -4.761 10.054 1.00 93.50 113 LEU A CA 1
ATOM 848 C C . LEU A 1 113 ? -6.364 -5.953 10.971 1.00 93.50 113 LEU A C 1
ATOM 850 O O . LEU A 1 113 ? -5.991 -5.972 12.144 1.00 93.50 113 LEU A O 1
ATOM 854 N N . HIS A 1 114 ? -7.103 -6.929 10.445 1.00 81.8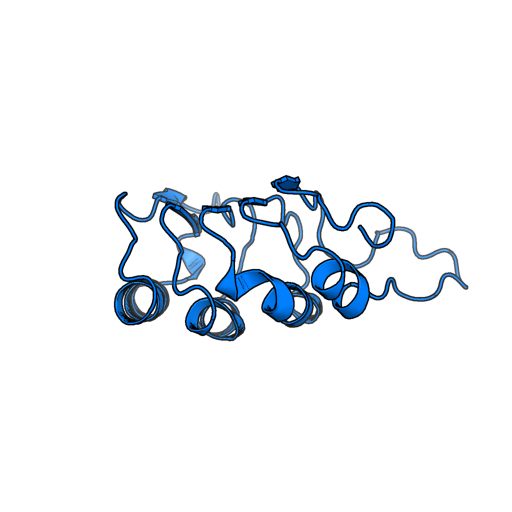1 114 HIS A N 1
ATOM 855 C CA . HIS A 1 114 ? -7.576 -8.085 11.213 1.00 81.81 114 HIS A CA 1
ATOM 856 C C . HIS A 1 114 ? -6.602 -9.266 11.164 1.00 81.81 114 HIS A C 1
ATOM 858 O O . HIS A 1 114 ? -6.562 -10.071 12.095 1.00 81.81 114 HIS A O 1
ATOM 864 N N . GLU A 1 115 ? -5.819 -9.369 10.091 1.00 75.19 115 GLU A N 1
ATOM 865 C CA . GLU A 1 115 ? -4.801 -10.403 9.931 1.00 75.19 115 GLU A CA 1
ATOM 866 C C . GLU A 1 115 ? -3.412 -9.851 10.277 1.00 75.19 115 GLU A C 1
ATOM 868 O O . GLU A 1 115 ? -3.128 -8.680 9.998 1.00 75.19 115 GLU A O 1
ATOM 873 N N . PRO A 1 116 ? -2.514 -10.675 10.854 1.00 78.88 116 PRO A N 1
ATOM 874 C CA . PRO A 1 116 ? -1.109 -10.312 10.956 1.00 78.88 116 PRO A CA 1
ATOM 875 C C . PRO A 1 116 ? -0.573 -9.930 9.576 1.00 78.88 116 PRO A C 1
ATOM 877 O O . PRO A 1 116 ? -0.859 -10.614 8.590 1.00 78.88 116 PRO A O 1
ATOM 880 N N . VAL A 1 117 ? 0.224 -8.860 9.511 1.00 82.69 117 VAL A N 1
ATOM 881 C CA . VAL A 1 117 ? 0.910 -8.483 8.271 1.00 82.69 117 VAL A CA 1
ATOM 882 C C . VAL A 1 117 ? 1.715 -9.684 7.786 1.00 82.69 117 VAL A C 1
ATOM 884 O O . VAL A 1 117 ? 2.561 -10.213 8.510 1.00 82.69 117 VAL A O 1
ATOM 887 N N . GLN A 1 118 ? 1.444 -10.119 6.560 1.00 88.62 118 GLN A N 1
ATOM 888 C CA . GLN A 1 118 ? 2.143 -11.253 5.978 1.00 88.62 118 GLN A CA 1
ATOM 889 C C . GLN A 1 118 ? 3.448 -10.756 5.362 1.00 88.62 118 GLN A C 1
ATOM 891 O O . GLN A 1 118 ? 3.458 -10.147 4.289 1.00 88.62 118 GLN A O 1
ATOM 896 N N . VAL A 1 119 ? 4.546 -11.000 6.074 1.00 85.94 119 VAL A N 1
ATOM 897 C CA . VAL A 1 119 ? 5.896 -10.632 5.647 1.00 85.94 119 VAL A CA 1
ATOM 898 C C . VAL A 1 119 ? 6.513 -11.799 4.886 1.00 85.94 119 VAL A C 1
ATOM 900 O O . VAL A 1 119 ? 6.621 -12.906 5.412 1.00 85.94 119 VAL A O 1
ATOM 903 N N . SER A 1 120 ? 6.893 -11.562 3.633 1.00 86.00 120 SER A N 1
ATOM 904 C CA . SER A 1 120 ? 7.679 -12.514 2.845 1.00 86.00 120 SER A CA 1
ATOM 905 C C . SER A 1 120 ? 9.152 -12.119 2.900 1.00 86.00 120 SER A C 1
ATOM 907 O O . SER A 1 120 ? 9.487 -10.955 2.701 1.00 86.00 120 SER A O 1
ATOM 909 N N . PHE A 1 121 ? 10.029 -13.084 3.164 1.00 79.00 121 PHE A N 1
ATOM 910 C CA . PHE A 1 121 ? 11.473 -12.864 3.132 1.00 79.00 121 PHE A CA 1
ATOM 911 C C . PHE A 1 121 ? 11.931 -12.824 1.675 1.00 79.00 121 PHE A C 1
ATOM 913 O O . PHE A 1 121 ? 11.634 -13.751 0.908 1.00 79.00 121 PHE A O 1
ATOM 920 N N . GLY A 1 122 ? 12.605 -11.742 1.278 1.00 62.72 122 GLY A N 1
ATOM 921 C CA . GLY A 1 122 ? 13.254 -11.679 -0.027 1.00 62.72 122 GLY A CA 1
ATOM 922 C C . GLY A 1 122 ? 14.211 -12.863 -0.184 1.00 62.72 122 GLY A C 1
ATOM 923 O O . GLY A 1 122 ? 14.948 -13.198 0.738 1.00 62.72 122 GLY A O 1
ATOM 924 N N . ARG A 1 123 ? 14.169 -13.555 -1.328 1.00 58.69 123 ARG A N 1
ATOM 925 C CA . ARG A 1 123 ? 15.237 -14.502 -1.666 1.00 58.69 123 ARG A CA 1
ATOM 926 C C . ARG A 1 123 ? 16.419 -13.676 -2.153 1.00 58.69 123 ARG A C 1
ATOM 928 O O . ARG A 1 123 ? 16.351 -13.178 -3.276 1.00 58.69 123 ARG A O 1
ATOM 935 N N . ASP A 1 124 ? 17.423 -13.520 -1.296 1.00 53.38 124 ASP A N 1
ATOM 936 C CA . ASP A 1 124 ? 18.790 -13.217 -1.728 1.00 53.38 124 ASP A CA 1
ATOM 937 C C . ASP A 1 124 ? 19.325 -14.337 -2.640 1.00 53.38 124 ASP A C 1
ATOM 939 O O . ASP A 1 124 ? 19.006 -15.528 -2.383 1.00 53.38 124 ASP A O 1
#

Secondary structure (DSSP, 8-state):
-TT-TT--EEE--B-S--S---TTPPPP-HHHHHHH-TT--EEE--BT--GGGGGGGHHHHTT-SEEE-TT----HHHHHHHHTT-TT--EEEEEGGGHHHHHHHHHHH-TT--SPPEEEPP--

Solvent-accessible surface area (backbone atoms only — not comparable to full-atom values): 6679 Å² total; per-residue (Å²): 85,66,93,41,35,75,42,38,69,46,68,61,44,67,36,50,84,66,99,72,72,57,94,82,71,75,79,80,6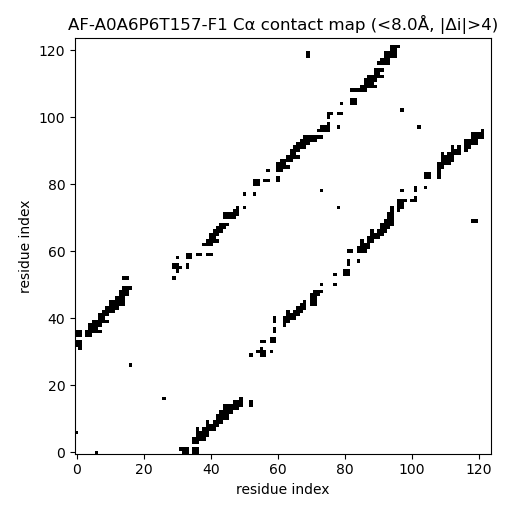6,50,45,62,28,33,55,37,24,74,48,29,28,34,42,33,35,30,28,75,50,39,74,88,55,55,72,27,50,46,71,31,24,63,53,20,34,32,43,40,31,67,52,29,90,45,46,30,67,62,49,56,74,43,48,77,44,22,49,49,22,30,42,48,31,33,34,54,66,25,47,70,72,30,52,50,51,45,64,74,39,26,76,53,46,78,52,81,73,43,68,41,77,76,84,126

Nearest PDB structures (foldseek):
  2p1n-assembly3_B  TM=9.022E-01  e=5.371E-09  Arabidopsis thaliana
  3ogk-assembly1_P  TM=6.589E-01  e=2.226E-04  Arabidopsis thaliana
  3ogm-assembly8_H  TM=8.926E-01  e=4.392E-03  Arabidopsis thaliana
  3ogl-assembly1_B  TM=6.467E-01  e=5.516E-04  Arabidopsis thaliana
  1dfj-assembly1_I  TM=6.791E-01  e=2.969E-01  Sus scrofa